Protein AF-A0A9X5RG29-F1 (afdb_monomer)

Sequence (82 aa):
MYALKLITEREGRKVEEVHCLGDMYRLEFYPESENKDIVARVEHTKKDAIPSFDIKRTDHAYITTVTGDTVRVISRGKKACQ

Solvent-accessible surface area (backbone atoms only — not comparable to full-atom values): 5174 Å² total; per-residue (Å²): 140,87,82,89,79,71,72,45,78,51,98,93,39,59,31,52,46,77,44,72,56,72,87,53,31,33,39,36,29,39,39,60,92,74,34,82,54,42,42,31,38,38,36,54,66,72,88,87,84,66,78,64,47,75,38,40,31,83,41,80,46,76,44,60,47,97,89,66,49,77,79,47,77,47,70,70,54,76,77,75,89,126

Nearest PDB structures (foldseek):
  6nny-assembly1_A  TM=3.458E-01  e=5.558E+00  Homo sapiens
  9etf-assembly1_B  TM=2.469E-01  e=2.965E+00  Gallus gallus
  6mpk-assembly1_A  TM=3.270E-01  e=7.397E+00  Homo sapiens

Mean predicted aligned error: 6.6 Å

pLDDT: mean 82.3, std 10.74, range [41.41, 92.06]

Foldseek 3Di:
DDDDFDWDADPNATFRDWDDPPQFKIKTAHDCVRPVFFGIWIDTPDDDDDDIDTATQCDWDFDADPVGHTPDTDHNHDPDDD

Structure (mmCIF, N/CA/C/O backbone):
data_AF-A0A9X5RG29-F1
#
_entry.id   AF-A0A9X5RG29-F1
#
loop_
_atom_site.group_PDB
_atom_site.id
_atom_site.type_symbol
_atom_site.label_atom_id
_atom_site.label_alt_id
_atom_site.label_comp_id
_atom_site.label_asym_id
_atom_site.label_entity_id
_atom_site.label_seq_id
_atom_site.pdbx_PDB_ins_code
_atom_site.Cartn_x
_atom_site.Cartn_y
_atom_site.Cartn_z
_atom_site.occupancy
_atom_site.B_iso_or_equiv
_atom_site.auth_seq_id
_atom_site.auth_comp_id
_atom_site.auth_asym_id
_atom_site.auth_atom_id
_atom_site.pdbx_PDB_model_num
ATOM 1 N N . MET A 1 1 ? -18.615 18.819 5.055 1.00 59.12 1 MET A N 1
ATOM 2 C CA . MET A 1 1 ? -17.846 18.370 3.873 1.00 59.12 1 MET A CA 1
ATOM 3 C C . MET A 1 1 ? -17.944 16.855 3.837 1.00 59.12 1 MET A C 1
ATOM 5 O O . MET A 1 1 ? -17.697 16.247 4.870 1.00 59.12 1 MET A O 1
ATOM 9 N N . TYR A 1 2 ? -18.373 16.264 2.723 1.00 77.25 2 TYR A N 1
ATOM 10 C CA . TYR A 1 2 ? -18.511 14.810 2.592 1.00 77.25 2 TYR A CA 1
ATOM 11 C C . TYR A 1 2 ? -17.518 14.316 1.545 1.00 77.25 2 TYR A C 1
ATOM 13 O O . TYR A 1 2 ? -17.404 14.920 0.482 1.00 77.25 2 TYR A O 1
ATOM 21 N N . ALA A 1 3 ? -16.799 13.241 1.855 1.00 76.25 3 ALA A N 1
ATOM 22 C CA . ALA A 1 3 ? -15.934 12.549 0.912 1.00 76.25 3 ALA A CA 1
ATOM 23 C C . ALA A 1 3 ? -16.556 11.181 0.617 1.00 76.25 3 ALA A C 1
ATOM 25 O O . ALA A 1 3 ? -16.841 10.419 1.540 1.00 76.25 3 ALA A O 1
ATOM 26 N N . LEU A 1 4 ? -16.792 10.888 -0.661 1.00 76.50 4 LEU A N 1
ATOM 27 C CA . LEU A 1 4 ? -17.262 9.582 -1.111 1.00 76.50 4 LEU A CA 1
ATOM 28 C C . LEU A 1 4 ? -16.043 8.731 -1.474 1.00 76.50 4 LEU A C 1
ATOM 30 O O . LEU A 1 4 ? -15.228 9.149 -2.294 1.00 76.50 4 LEU A O 1
ATOM 34 N N . LYS A 1 5 ? -15.932 7.537 -0.886 1.00 79.38 5 LYS A N 1
ATOM 35 C CA . LYS A 1 5 ? -14.921 6.545 -1.263 1.00 79.38 5 LYS A CA 1
ATOM 36 C C . LYS A 1 5 ? -15.615 5.265 -1.710 1.00 79.38 5 LYS A C 1
ATOM 38 O O . LYS A 1 5 ? -16.425 4.715 -0.967 1.00 79.38 5 LYS A O 1
ATOM 43 N N . LEU A 1 6 ? -15.319 4.820 -2.928 1.00 82.94 6 LEU A N 1
ATOM 44 C CA . LEU A 1 6 ? -15.853 3.576 -3.472 1.00 82.94 6 LEU A CA 1
ATOM 45 C C . LEU A 1 6 ? -15.055 2.399 -2.903 1.00 82.94 6 LEU A C 1
ATOM 47 O O . LEU A 1 6 ? -13.830 2.402 -2.962 1.00 82.94 6 LEU A O 1
ATOM 51 N N . ILE A 1 7 ? -15.752 1.406 -2.358 1.00 87.06 7 ILE A N 1
ATOM 52 C CA . ILE A 1 7 ? -15.151 0.147 -1.916 1.00 87.06 7 I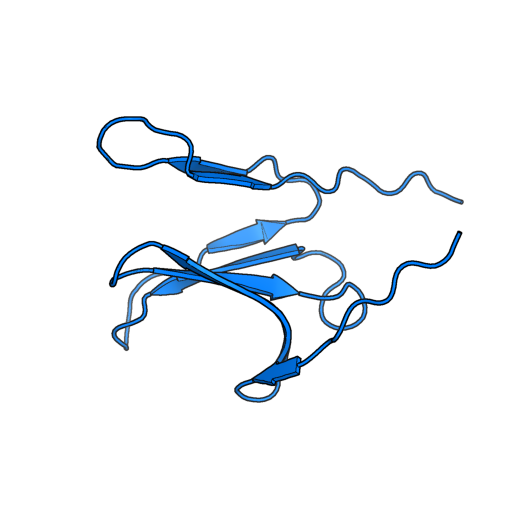LE A CA 1
ATOM 53 C C . ILE A 1 7 ? -15.517 -0.907 -2.954 1.00 87.06 7 ILE A C 1
ATOM 55 O O . ILE A 1 7 ? -16.692 -1.095 -3.263 1.00 87.06 7 ILE A O 1
ATOM 59 N N . THR A 1 8 ? -14.505 -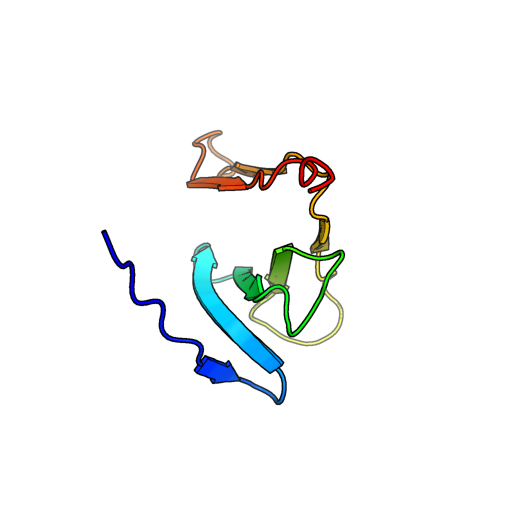1.572 -3.494 1.00 87.56 8 THR A N 1
ATOM 60 C CA . THR A 1 8 ? -14.659 -2.616 -4.513 1.00 87.56 8 THR A CA 1
ATOM 61 C C . THR A 1 8 ? -14.381 -3.981 -3.904 1.00 87.56 8 THR A C 1
ATOM 63 O O . THR A 1 8 ? -13.558 -4.095 -3.000 1.00 87.56 8 THR A O 1
ATOM 66 N N . GLU A 1 9 ? -15.074 -5.019 -4.362 1.00 85.44 9 GLU A N 1
ATOM 67 C CA . GLU A 1 9 ? -14.814 -6.389 -3.921 1.00 85.44 9 GLU A CA 1
ATOM 68 C C . GLU A 1 9 ? -13.899 -7.094 -4.921 1.00 85.44 9 GLU A C 1
ATOM 70 O O . GLU A 1 9 ? -14.122 -7.043 -6.133 1.00 85.44 9 GLU A O 1
ATOM 75 N N . ARG A 1 10 ? -12.854 -7.745 -4.414 1.00 80.19 10 ARG A N 1
ATOM 76 C CA . ARG A 1 10 ? -11.866 -8.451 -5.218 1.00 80.19 10 ARG A CA 1
ATOM 77 C C . ARG A 1 10 ? -11.413 -9.717 -4.515 1.00 80.19 10 ARG A C 1
ATOM 79 O O . ARG A 1 10 ? -10.944 -9.656 -3.386 1.00 80.19 10 ARG A O 1
ATOM 86 N N . GLU A 1 11 ? -11.526 -10.855 -5.198 1.00 80.19 11 GLU A N 1
ATOM 87 C CA . GLU A 1 11 ? -11.094 -12.160 -4.665 1.00 80.19 11 GLU A CA 1
ATOM 88 C C . GLU A 1 11 ? -11.675 -12.447 -3.259 1.00 80.19 11 GLU A C 1
ATOM 90 O O . GLU A 1 11 ? -11.013 -13.027 -2.401 1.00 80.19 11 GLU A O 1
ATOM 95 N N . GLY A 1 12 ? -12.916 -12.004 -3.013 1.00 82.31 12 GLY A N 1
ATOM 96 C CA . GLY A 1 12 ? -13.612 -12.138 -1.728 1.00 82.31 12 GLY A CA 1
ATOM 97 C C . GLY A 1 12 ? -13.187 -11.143 -0.641 1.00 82.31 12 GLY A C 1
ATOM 98 O O . GLY A 1 12 ? -13.594 -11.305 0.504 1.00 82.31 12 GLY A O 1
ATOM 99 N N . ARG A 1 13 ? -12.370 -10.134 -0.974 1.00 83.19 13 ARG A N 1
ATOM 100 C CA . ARG A 1 13 ? -11.916 -9.080 -0.055 1.00 83.19 13 ARG A CA 1
ATOM 101 C C . ARG A 1 13 ? -12.450 -7.720 -0.475 1.00 83.19 13 ARG A C 1
ATOM 103 O O . ARG A 1 13 ? -12.473 -7.397 -1.664 1.00 83.19 13 ARG A O 1
ATOM 110 N N . LYS A 1 14 ? -12.810 -6.878 0.489 1.00 88.44 14 LYS A N 1
ATOM 111 C CA . LYS A 1 14 ? -13.166 -5.475 0.221 1.00 88.44 14 LYS A CA 1
ATOM 112 C C . LYS A 1 14 ? -11.920 -4.606 0.162 1.00 88.44 14 LYS A C 1
ATOM 114 O O . LYS A 1 14 ? -11.151 -4.575 1.113 1.00 88.44 14 LYS A O 1
ATOM 119 N N . VAL A 1 15 ? -11.746 -3.853 -0.916 1.00 89.19 15 VAL A N 1
ATOM 120 C CA . VAL A 1 15 ? -10.568 -3.020 -1.176 1.00 89.19 15 VAL A CA 1
ATOM 121 C C . VAL A 1 15 ? -11.009 -1.587 -1.472 1.00 89.19 15 VAL A C 1
ATOM 123 O O . VAL A 1 15 ? -11.897 -1.345 -2.291 1.00 89.19 15 VAL A O 1
ATOM 126 N N . GLU A 1 16 ? -10.393 -0.627 -0.786 1.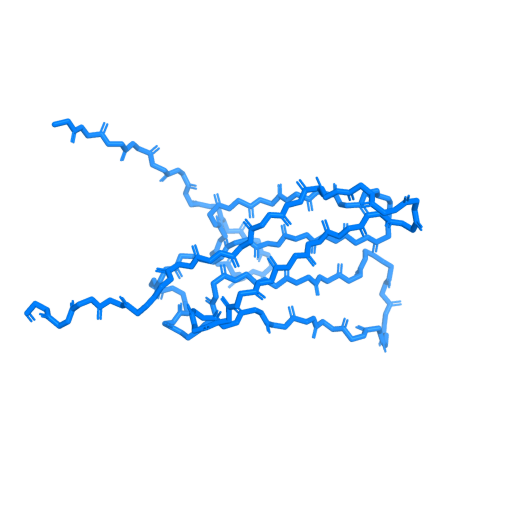00 90.00 16 GLU A N 1
ATOM 127 C CA . GLU A 1 16 ? -10.614 0.806 -0.997 1.00 90.00 16 GLU A CA 1
ATOM 128 C C . GLU A 1 16 ? -9.894 1.327 -2.242 1.00 90.00 16 GLU A C 1
ATOM 130 O O . GLU A 1 16 ? -10.372 2.256 -2.886 1.00 90.00 16 GLU A O 1
ATOM 135 N N . GLU A 1 17 ? -8.702 0.802 -2.527 1.00 89.25 17 GLU A N 1
ATOM 136 C CA . GLU A 1 17 ? -7.844 1.300 -3.598 1.00 89.25 17 GLU A CA 1
ATOM 137 C C . GLU A 1 17 ? -6.774 0.266 -3.966 1.00 89.25 17 GLU A C 1
ATOM 139 O O . GLU A 1 17 ? -6.240 -0.413 -3.088 1.00 89.25 17 GLU A O 1
ATOM 144 N N . VAL A 1 18 ? -6.441 0.163 -5.254 1.00 89.25 18 VAL A N 1
ATOM 145 C CA . VAL A 1 18 ? -5.398 -0.735 -5.768 1.00 89.25 18 VAL A CA 1
ATOM 146 C C . VAL A 1 18 ? -4.415 0.066 -6.612 1.00 89.25 18 VAL A C 1
ATOM 148 O O . VAL A 1 18 ? -4.824 0.791 -7.514 1.00 89.25 18 VAL A O 1
ATOM 151 N N . HIS A 1 19 ? -3.120 -0.113 -6.357 1.00 89.31 19 HIS A N 1
ATOM 152 C CA . HIS A 1 19 ? -2.031 0.456 -7.151 1.00 89.31 19 HIS A CA 1
ATOM 153 C C . HIS A 1 19 ? -1.129 -0.647 -7.688 1.00 89.31 19 HIS A C 1
ATOM 155 O O . HIS A 1 19 ? -0.690 -1.515 -6.935 1.00 89.31 19 HIS A O 1
ATOM 161 N N . CYS A 1 20 ? -0.799 -0.587 -8.974 1.00 87.75 20 CYS A N 1
ATOM 162 C CA . CYS A 1 20 ? 0.262 -1.412 -9.544 1.00 87.75 20 CYS A CA 1
ATOM 163 C C . CYS A 1 20 ? 1.607 -0.706 -9.338 1.00 87.75 20 CYS A C 1
ATOM 165 O O . CYS A 1 20 ? 1.793 0.439 -9.746 1.00 87.75 20 CYS A O 1
ATOM 167 N N . LEU A 1 21 ? 2.539 -1.391 -8.686 1.00 86.94 21 LEU A N 1
ATOM 168 C CA . LEU A 1 21 ? 3.907 -0.943 -8.456 1.00 86.94 21 LEU A CA 1
ATOM 169 C C . LEU A 1 21 ? 4.798 -1.616 -9.505 1.00 86.94 21 LEU A C 1
ATOM 171 O O . LEU A 1 21 ? 5.401 -2.669 -9.272 1.00 86.94 21 LEU A O 1
ATOM 175 N N . GLY A 1 22 ? 4.800 -1.020 -10.699 1.00 83.69 22 GLY A N 1
ATOM 176 C CA . GLY A 1 22 ? 5.311 -1.668 -11.905 1.00 83.69 22 GLY A CA 1
ATOM 177 C C . GLY A 1 22 ? 4.531 -2.946 -12.224 1.00 83.69 22 GLY A C 1
ATOM 178 O O . GLY A 1 22 ? 3.358 -3.075 -11.873 1.00 83.69 22 GLY A O 1
ATOM 179 N N . ASP A 1 23 ? 5.207 -3.909 -12.846 1.00 84.38 23 ASP A N 1
ATOM 180 C CA . ASP A 1 23 ? 4.579 -5.166 -13.277 1.00 84.38 23 ASP A CA 1
ATOM 181 C C . ASP A 1 23 ? 4.671 -6.286 -12.234 1.00 84.38 23 ASP A C 1
ATOM 183 O O . ASP A 1 23 ? 4.081 -7.351 -12.418 1.00 84.38 23 ASP A O 1
ATOM 187 N N . MET A 1 24 ? 5.437 -6.078 -11.157 1.00 84.62 24 MET A N 1
ATOM 188 C CA . MET A 1 24 ? 5.773 -7.120 -10.177 1.00 84.62 24 MET A CA 1
ATOM 189 C C . MET A 1 24 ? 4.918 -7.063 -8.918 1.00 84.62 24 MET A C 1
ATOM 191 O O . MET A 1 24 ? 4.605 -8.106 -8.353 1.00 84.62 24 MET A O 1
ATOM 195 N N . TYR A 1 25 ? 4.536 -5.868 -8.470 1.00 87.31 25 TYR A N 1
ATOM 196 C CA . TYR A 1 25 ? 3.875 -5.704 -7.183 1.00 87.31 25 TYR A CA 1
ATOM 197 C C . TYR A 1 25 ? 2.553 -4.971 -7.314 1.00 87.31 25 TYR A C 1
ATOM 199 O O . TYR A 1 25 ? 2.334 -4.140 -8.194 1.00 87.31 25 TYR A O 1
ATOM 207 N N . ARG A 1 26 ? 1.665 -5.278 -6.382 1.00 89.88 26 ARG A N 1
ATOM 208 C CA . ARG A 1 26 ? 0.332 -4.722 -6.278 1.00 89.88 26 ARG A CA 1
ATOM 209 C C . ARG A 1 26 ? 0.099 -4.309 -4.841 1.00 89.88 26 ARG A C 1
ATOM 211 O O . ARG A 1 26 ? 0.228 -5.123 -3.937 1.00 89.88 26 ARG A O 1
ATOM 218 N N . LEU A 1 27 ? -0.237 -3.048 -4.643 1.00 91.44 27 LEU A N 1
ATOM 219 C CA . LEU A 1 27 ? -0.556 -2.476 -3.348 1.00 91.44 27 LEU A CA 1
ATOM 220 C C . LEU A 1 27 ? -2.071 -2.334 -3.235 1.00 91.44 27 LEU A C 1
ATOM 222 O O . LEU A 1 27 ? -2.685 -1.628 -4.031 1.00 91.44 27 LEU A O 1
ATOM 226 N N . GLU A 1 28 ? -2.664 -2.978 -2.241 1.00 91.81 28 GLU A N 1
ATOM 227 C CA . GLU A 1 28 ? -4.091 -2.894 -1.941 1.00 91.81 28 GLU A CA 1
ATOM 228 C C . GLU A 1 28 ? -4.301 -2.191 -0.608 1.00 91.81 28 GLU A C 1
ATOM 230 O O . GLU A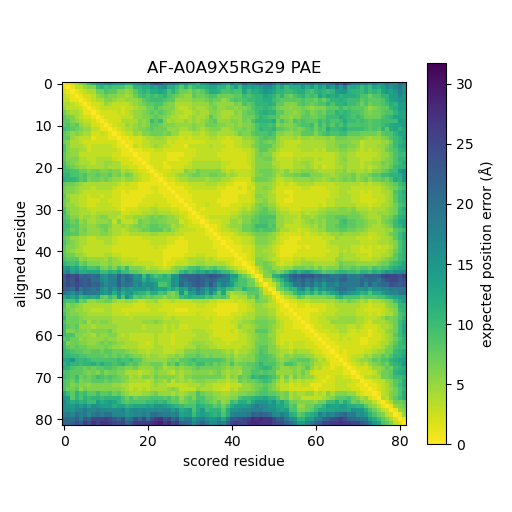 1 28 ? -3.647 -2.528 0.376 1.00 91.81 28 GLU A O 1
ATOM 235 N N . PHE A 1 29 ? -5.223 -1.234 -0.566 1.00 90.62 29 PHE A N 1
ATOM 236 C CA . PHE A 1 29 ? -5.656 -0.578 0.663 1.00 90.62 29 PHE A CA 1
ATOM 237 C C . PHE A 1 29 ? -6.965 -1.183 1.142 1.00 90.62 29 PHE A C 1
ATOM 239 O O . PHE A 1 29 ? -7.938 -1.238 0.389 1.00 90.62 29 PHE A O 1
ATOM 246 N N . TYR A 1 30 ? -7.014 -1.581 2.408 1.00 89.75 30 TYR A N 1
ATOM 247 C CA . TYR A 1 30 ? -8.205 -2.195 2.984 1.00 89.75 30 TYR A CA 1
ATOM 248 C C . TYR A 1 30 ? -9.028 -1.174 3.773 1.00 89.75 30 TYR A C 1
ATOM 250 O O . TYR A 1 30 ? -8.459 -0.325 4.475 1.00 89.75 30 TYR A O 1
ATOM 258 N N . PRO A 1 31 ? -10.369 -1.248 3.690 1.00 88.31 31 PRO A N 1
ATOM 259 C CA . PRO A 1 31 ? -11.219 -0.492 4.579 1.00 88.31 31 PRO A CA 1
ATOM 260 C C . PRO A 1 31 ? -11.112 -1.068 5.983 1.00 88.31 31 PRO A C 1
ATOM 262 O O . PRO A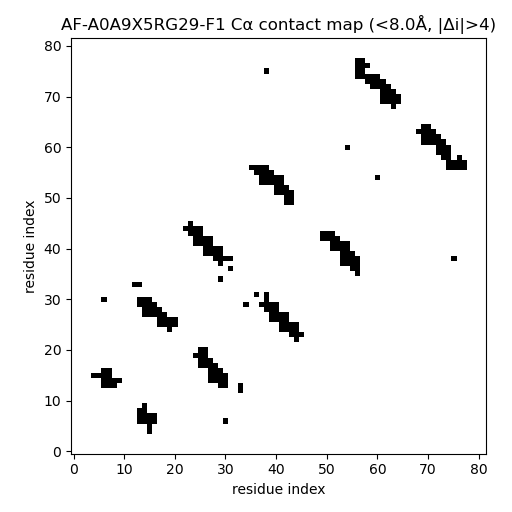 1 31 ? -10.901 -2.261 6.192 1.00 88.31 31 PRO A O 1
ATOM 265 N N . GLU A 1 32 ? -11.314 -0.211 6.973 1.00 84.00 32 GLU A N 1
ATOM 266 C CA . GLU A 1 32 ? -11.243 -0.629 8.372 1.00 84.00 32 GLU A CA 1
ATOM 267 C C . GLU A 1 32 ? -12.293 -1.684 8.746 1.00 84.00 32 GLU A C 1
ATOM 269 O O . GLU A 1 32 ? -12.073 -2.476 9.660 1.00 84.00 32 GLU A O 1
ATOM 274 N N . SER A 1 33 ? -13.425 -1.698 8.040 1.00 84.19 33 SER A N 1
ATOM 275 C CA . SER A 1 33 ? -14.464 -2.716 8.201 1.00 84.19 33 SER A CA 1
ATOM 276 C C . SER A 1 33 ? -14.004 -4.111 7.780 1.00 84.19 33 SER A C 1
ATOM 278 O O . SER A 1 33 ? -14.547 -5.085 8.290 1.00 84.19 33 SER A O 1
ATOM 280 N N . GLU A 1 34 ? -13.019 -4.201 6.885 1.00 84.88 34 GLU A N 1
ATOM 281 C CA . GLU A 1 34 ? -12.421 -5.464 6.454 1.00 84.88 34 GLU A CA 1
ATOM 282 C C . GLU A 1 34 ? -11.311 -5.894 7.414 1.00 84.88 34 GLU A C 1
ATOM 284 O O . GLU A 1 34 ? -11.267 -7.040 7.858 1.00 84.88 34 GLU A O 1
ATOM 289 N N . ASN A 1 35 ? -10.413 -4.964 7.764 1.00 81.00 35 ASN A N 1
ATOM 290 C CA . ASN A 1 35 ? -9.316 -5.235 8.683 1.00 81.00 35 ASN A CA 1
ATOM 291 C C . ASN A 1 35 ? -8.986 -4.019 9.565 1.00 81.00 35 ASN A C 1
ATOM 293 O O . ASN A 1 35 ? -8.667 -2.925 9.091 1.00 81.00 35 ASN A O 1
ATOM 297 N N . LYS A 1 36 ? -9.048 -4.217 10.886 1.00 84.25 36 LYS A N 1
ATOM 298 C CA . LYS A 1 36 ? -8.765 -3.161 11.869 1.00 84.25 36 LYS A CA 1
ATOM 299 C C . LYS A 1 36 ? -7.273 -2.914 12.073 1.00 84.25 36 LYS A C 1
ATOM 301 O O . LYS A 1 36 ? -6.902 -1.810 12.465 1.00 84.25 36 LYS A O 1
ATOM 306 N N . ASP A 1 37 ? -6.422 -3.887 11.787 1.00 86.88 37 ASP A N 1
ATOM 307 C CA . ASP A 1 37 ? -4.997 -3.785 12.094 1.00 86.88 37 ASP A CA 1
ATOM 308 C C . ASP A 1 37 ? -4.156 -3.555 10.845 1.00 86.88 37 ASP A C 1
ATOM 310 O O . ASP A 1 37 ? -3.155 -2.848 10.916 1.00 86.88 37 ASP A O 1
ATOM 314 N N . ILE A 1 38 ? -4.586 -4.074 9.695 1.00 89.69 38 ILE A N 1
ATOM 315 C CA . ILE A 1 38 ? -3.897 -3.943 8.409 1.00 89.69 38 ILE A CA 1
ATOM 316 C C . ILE A 1 38 ? -4.549 -2.825 7.598 1.00 89.69 38 ILE A C 1
ATOM 318 O O . ILE A 1 38 ? -5.757 -2.823 7.377 1.00 89.69 38 ILE A O 1
ATOM 322 N N . VAL A 1 39 ? -3.743 -1.864 7.144 1.00 91.75 39 VAL A N 1
ATOM 323 C CA . VAL A 1 39 ? -4.215 -0.741 6.314 1.00 91.75 39 VAL A CA 1
ATOM 324 C C . VAL A 1 39 ? -3.917 -0.939 4.840 1.00 91.75 39 VAL A C 1
ATOM 326 O O . VAL A 1 39 ? -4.636 -0.403 3.996 1.00 91.75 39 VAL A O 1
ATOM 329 N N . ALA A 1 40 ? -2.870 -1.696 4.530 1.00 92.06 40 ALA A N 1
ATOM 330 C CA . ALA A 1 40 ? -2.520 -2.030 3.169 1.00 92.06 40 ALA A CA 1
ATOM 331 C C . ALA A 1 40 ? -1.746 -3.346 3.106 1.00 92.06 40 ALA A C 1
ATOM 333 O O . ALA A 1 40 ? -1.106 -3.740 4.079 1.00 92.06 40 ALA A O 1
ATOM 334 N N . ARG A 1 41 ? -1.774 -3.992 1.945 1.00 91.19 41 ARG A N 1
ATOM 335 C CA . ARG A 1 41 ? -0.957 -5.165 1.639 1.00 91.19 41 ARG A CA 1
ATOM 336 C C . ARG A 1 41 ? -0.256 -4.977 0.311 1.00 91.19 41 ARG A C 1
ATOM 338 O O . ARG A 1 41 ? -0.862 -4.513 -0.652 1.00 91.19 41 ARG A O 1
ATOM 345 N N . VAL A 1 42 ? 1.009 -5.370 0.264 1.00 90.56 42 VAL A N 1
ATOM 346 C CA . VAL A 1 42 ? 1.755 -5.509 -0.985 1.00 90.56 42 VAL A CA 1
ATOM 347 C C . VAL A 1 42 ? 1.782 -6.984 -1.356 1.00 90.56 42 VAL A C 1
ATOM 349 O O . VAL A 1 42 ? 2.277 -7.802 -0.586 1.00 90.56 42 VAL A O 1
ATOM 352 N N . GLU A 1 43 ? 1.252 -7.323 -2.524 1.00 88.50 43 GLU A N 1
ATOM 353 C CA . GLU A 1 43 ? 1.260 -8.674 -3.087 1.00 88.50 43 GLU A CA 1
ATOM 354 C C . GLU A 1 43 ? 2.058 -8.699 -4.390 1.00 88.50 43 GLU A C 1
ATOM 356 O O . GLU A 1 43 ? 2.059 -7.732 -5.153 1.00 88.50 43 GLU A O 1
ATOM 361 N N . HIS A 1 44 ? 2.722 -9.817 -4.669 1.00 86.00 44 HIS A N 1
ATOM 362 C CA . HIS A 1 44 ? 3.354 -10.032 -5.964 1.00 86.00 44 HIS A CA 1
ATOM 363 C C . HIS A 1 44 ? 2.313 -10.462 -7.009 1.00 86.00 44 HIS A C 1
ATOM 365 O O . HIS A 1 44 ? 1.434 -11.276 -6.729 1.00 86.00 44 HIS A O 1
ATOM 371 N N . THR A 1 45 ? 2.409 -9.935 -8.228 1.00 78.94 45 THR A N 1
ATOM 372 C CA . THR A 1 45 ? 1.425 -10.156 -9.305 1.00 78.94 45 THR A CA 1
ATOM 373 C C . THR A 1 45 ? 1.541 -11.530 -9.967 1.00 78.94 45 THR A C 1
ATOM 375 O O . THR A 1 45 ? 0.557 -12.030 -10.511 1.00 78.94 45 THR A O 1
ATOM 378 N N . LYS A 1 46 ? 2.721 -12.166 -9.923 1.00 77.06 46 LYS A N 1
ATOM 379 C CA . LYS A 1 46 ? 2.957 -13.518 -10.462 1.00 77.06 46 LYS A CA 1
ATOM 380 C C . LYS A 1 46 ? 3.009 -14.531 -9.309 1.00 77.06 46 LYS A C 1
ATOM 382 O O . LYS A 1 46 ? 3.834 -14.395 -8.407 1.00 77.06 46 LYS A O 1
ATOM 387 N N . LYS A 1 47 ? 2.080 -15.487 -9.326 1.00 65.50 47 LYS A N 1
ATOM 388 C CA . LYS A 1 47 ? 1.766 -16.462 -8.265 1.00 65.50 47 LYS A CA 1
ATOM 389 C C . LYS A 1 47 ? 2.929 -17.399 -7.887 1.00 65.50 47 LYS A C 1
ATOM 391 O O . LYS A 1 47 ? 3.639 -17.868 -8.768 1.00 65.50 47 LYS A O 1
ATOM 396 N N . ASP A 1 48 ? 3.108 -17.627 -6.578 1.00 55.53 48 ASP A N 1
ATOM 397 C CA . ASP A 1 48 ? 2.845 -18.902 -5.852 1.00 55.53 48 ASP A CA 1
ATOM 398 C C . ASP A 1 48 ? 3.650 -19.052 -4.544 1.00 55.53 48 ASP A C 1
ATOM 400 O O . ASP A 1 48 ? 3.306 -19.880 -3.706 1.00 55.53 48 ASP A O 1
ATOM 404 N N . ALA A 1 49 ? 4.667 -18.222 -4.292 1.00 56.06 49 ALA A N 1
ATOM 405 C CA . ALA A 1 49 ? 5.441 -18.318 -3.042 1.00 56.06 49 ALA A CA 1
ATOM 406 C C . ALA A 1 49 ? 6.100 -17.006 -2.582 1.00 56.06 49 ALA A C 1
ATOM 408 O O . ALA A 1 49 ? 7.006 -17.025 -1.751 1.00 56.06 49 ALA A O 1
ATOM 409 N N . ILE A 1 50 ? 5.693 -15.861 -3.134 1.00 60.53 50 ILE A N 1
ATOM 410 C CA . ILE A 1 50 ? 6.359 -14.585 -2.848 1.00 60.53 50 ILE A CA 1
ATOM 411 C C . ILE A 1 50 ? 5.642 -13.890 -1.685 1.00 60.53 50 ILE A C 1
ATOM 413 O O . ILE A 1 50 ? 4.411 -13.813 -1.706 1.00 60.53 50 ILE A O 1
ATOM 417 N N . PRO A 1 51 ? 6.379 -13.413 -0.662 1.00 62.34 51 PRO A N 1
ATOM 418 C CA . PRO A 1 51 ? 5.787 -12.868 0.550 1.00 62.34 51 PRO A CA 1
ATOM 419 C C . PRO A 1 51 ? 4.858 -11.696 0.239 1.00 62.34 51 PRO A C 1
ATOM 421 O O . PRO A 1 51 ? 5.244 -10.728 -0.418 1.00 62.34 51 PRO A O 1
ATOM 424 N N . SER A 1 52 ? 3.630 -11.786 0.745 1.00 79.56 52 SER A N 1
ATOM 425 C CA . SER A 1 52 ? 2.765 -10.627 0.903 1.00 79.56 52 SER A CA 1
ATOM 426 C C . SER A 1 52 ? 3.198 -9.858 2.147 1.00 79.56 52 SER A C 1
ATOM 428 O O . SER A 1 52 ? 3.351 -10.457 3.214 1.00 79.56 52 SER A O 1
ATOM 430 N N . PHE A 1 53 ? 3.363 -8.544 2.030 1.00 88.44 53 PHE A N 1
ATOM 431 C CA . PHE A 1 53 ? 3.716 -7.693 3.163 1.00 88.44 53 PHE A CA 1
ATOM 432 C C . PHE A 1 53 ? 2.484 -6.956 3.660 1.00 88.44 53 PHE A C 1
ATOM 434 O O . PHE A 1 53 ? 1.914 -6.138 2.936 1.00 88.44 53 PHE A O 1
ATOM 441 N N . ASP A 1 54 ? 2.102 -7.239 4.901 1.00 91.81 54 ASP A N 1
ATOM 442 C CA . ASP A 1 54 ? 1.042 -6.521 5.594 1.00 91.81 54 ASP A CA 1
ATOM 443 C C . ASP A 1 54 ? 1.601 -5.271 6.258 1.00 91.81 54 ASP A C 1
ATOM 445 O O . ASP A 1 54 ? 2.514 -5.342 7.079 1.00 91.81 54 ASP A O 1
ATOM 449 N N . ILE A 1 55 ? 1.021 -4.128 5.908 1.00 91.88 55 ILE A N 1
ATOM 450 C CA . ILE A 1 55 ? 1.333 -2.835 6.503 1.00 91.88 55 ILE A CA 1
ATOM 451 C C . ILE A 1 55 ? 0.271 -2.573 7.559 1.00 91.88 55 ILE A C 1
ATOM 453 O O . ILE A 1 55 ? -0.914 -2.384 7.247 1.00 91.88 55 ILE A O 1
ATOM 457 N N . LYS A 1 56 ? 0.688 -2.578 8.823 1.00 91.69 56 LYS A N 1
ATOM 458 C CA . LYS A 1 56 ? -0.209 -2.335 9.946 1.00 91.69 56 LYS A CA 1
ATOM 459 C C . LYS A 1 56 ? -0.510 -0.853 10.077 1.00 91.69 56 LYS A C 1
ATOM 461 O O . LYS A 1 56 ? 0.235 0.017 9.637 1.00 91.69 56 LYS A O 1
ATOM 466 N N . ARG A 1 57 ? -1.600 -0.543 10.767 1.00 87.81 57 ARG A N 1
ATOM 467 C CA . ARG A 1 57 ? -2.013 0.831 11.069 1.00 87.81 57 ARG A CA 1
ATOM 468 C C . ARG A 1 57 ? -0.967 1.619 11.858 1.00 87.81 57 ARG A C 1
ATOM 470 O O . ARG A 1 57 ? -0.890 2.837 11.723 1.00 87.81 57 ARG A O 1
ATOM 477 N N . THR A 1 58 ? -0.187 0.925 12.679 1.00 87.88 58 THR A N 1
ATOM 478 C CA . THR A 1 58 ? 0.903 1.499 13.474 1.00 87.88 58 THR A CA 1
ATOM 479 C C . THR A 1 58 ? 2.195 1.686 12.695 1.00 87.88 58 THR A C 1
ATOM 481 O O . THR A 1 58 ? 3.099 2.342 13.207 1.0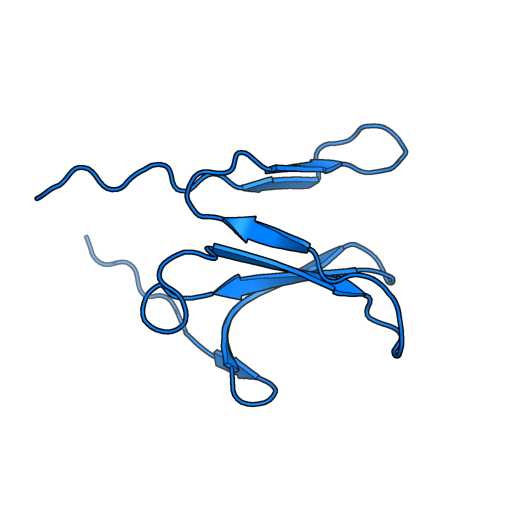0 87.88 58 THR A O 1
ATOM 484 N N . ASP A 1 59 ? 2.299 1.101 11.505 1.00 89.75 59 ASP A N 1
ATOM 485 C CA . ASP A 1 59 ? 3.529 1.125 10.733 1.00 89.75 59 ASP A CA 1
ATOM 486 C C . ASP A 1 59 ? 3.650 2.440 9.965 1.00 89.75 59 ASP A C 1
ATOM 488 O O . ASP A 1 59 ? 2.660 3.069 9.576 1.00 89.75 59 ASP A O 1
ATOM 492 N N . HIS A 1 60 ? 4.897 2.834 9.729 1.00 89.75 60 HIS A N 1
ATOM 493 C CA . HIS A 1 60 ? 5.240 3.871 8.771 1.00 89.75 60 HIS A CA 1
ATOM 494 C C . HIS A 1 60 ? 6.000 3.198 7.633 1.00 89.75 60 HIS A C 1
ATOM 496 O O . HIS A 1 60 ? 7.157 2.814 7.799 1.00 89.75 60 HIS A O 1
ATOM 502 N N . ALA A 1 61 ? 5.334 3.017 6.495 1.00 90.38 61 ALA A N 1
ATOM 503 C CA . ALA A 1 61 ? 5.912 2.331 5.348 1.00 90.38 61 ALA A CA 1
ATOM 504 C C . ALA A 1 61 ? 6.231 3.315 4.220 1.00 90.38 61 ALA A C 1
ATOM 506 O O . ALA A 1 61 ? 5.401 4.147 3.844 1.00 90.38 61 ALA A O 1
ATOM 507 N N . TYR A 1 62 ? 7.429 3.170 3.659 1.00 90.12 62 TYR A N 1
ATOM 508 C CA . TYR A 1 62 ? 7.881 3.866 2.461 1.00 90.12 62 TYR A CA 1
ATOM 509 C C . TYR A 1 62 ? 8.057 2.834 1.357 1.00 90.12 62 TYR A C 1
ATOM 511 O O . TYR A 1 62 ? 8.722 1.818 1.548 1.00 90.12 62 TYR A O 1
ATOM 519 N N . ILE A 1 63 ? 7.452 3.093 0.206 1.00 88.50 63 ILE A N 1
ATOM 520 C CA . ILE A 1 63 ? 7.622 2.272 -0.987 1.00 88.50 63 ILE A CA 1
ATOM 521 C C . ILE A 1 63 ? 8.502 3.074 -1.929 1.00 88.50 63 ILE A C 1
ATOM 523 O O . ILE A 1 63 ? 8.073 4.112 -2.440 1.00 88.50 63 ILE A O 1
ATOM 527 N N . THR A 1 64 ? 9.728 2.602 -2.131 1.00 90.12 64 THR A N 1
ATOM 528 C CA . THR A 1 64 ? 10.724 3.250 -2.982 1.00 90.12 64 THR A CA 1
ATOM 529 C C . THR A 1 64 ? 11.050 2.398 -4.201 1.00 90.12 64 THR A C 1
ATOM 531 O O . THR A 1 64 ? 10.975 1.168 -4.166 1.00 90.12 64 THR A O 1
ATOM 534 N N . THR A 1 65 ? 11.419 3.047 -5.299 1.00 84.25 65 THR A N 1
ATOM 535 C CA . THR A 1 65 ? 12.065 2.372 -6.424 1.00 84.25 65 THR A CA 1
ATOM 536 C C . THR A 1 65 ? 13.489 1.967 -6.038 1.00 84.25 65 THR A C 1
ATOM 538 O O . THR A 1 65 ? 14.065 2.473 -5.072 1.00 84.25 65 THR A O 1
ATOM 541 N N . VAL A 1 66 ? 14.101 1.086 -6.833 1.00 84.75 66 VAL A N 1
ATOM 542 C CA . VAL A 1 66 ? 15.523 0.729 -6.676 1.00 84.75 66 VAL A CA 1
ATOM 543 C C . VAL A 1 66 ? 16.437 1.950 -6.870 1.00 84.75 66 VAL A C 1
ATOM 545 O O . VAL A 1 66 ? 17.510 2.009 -6.280 1.00 84.75 66 VAL A O 1
ATOM 548 N N . THR A 1 67 ? 16.000 2.952 -7.644 1.00 89.44 67 THR A N 1
ATOM 549 C CA . THR A 1 67 ? 16.715 4.226 -7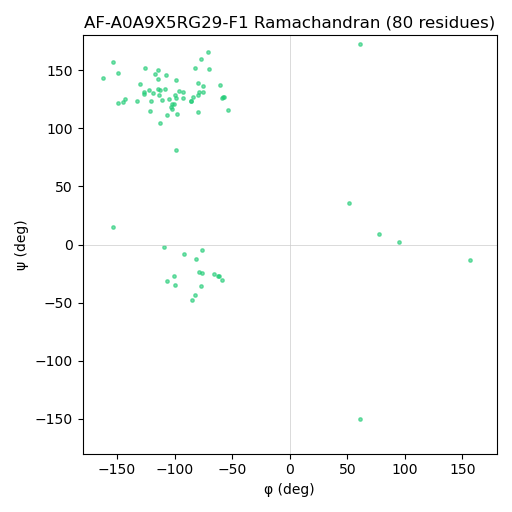.838 1.00 89.44 67 THR A CA 1
ATOM 550 C C . THR A 1 67 ? 16.594 5.186 -6.651 1.00 89.44 67 THR A C 1
ATOM 552 O O . THR A 1 67 ? 17.265 6.213 -6.644 1.00 89.44 67 THR A O 1
ATOM 555 N N . GLY A 1 68 ? 15.797 4.845 -5.631 1.00 83.38 68 GLY A N 1
ATOM 556 C CA . GLY A 1 68 ? 15.639 5.631 -4.404 1.00 83.38 68 GLY A CA 1
ATOM 557 C 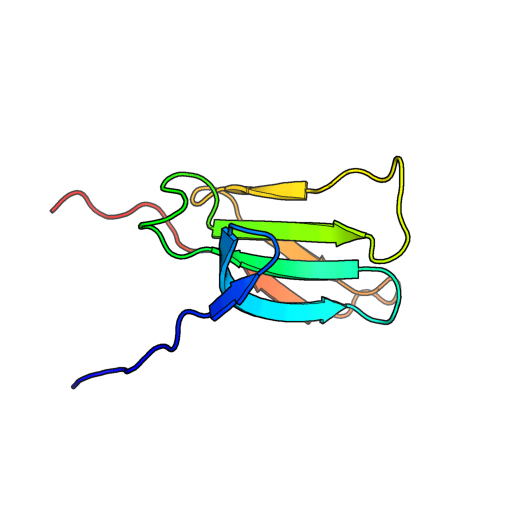C . GLY A 1 68 ? 14.452 6.597 -4.411 1.00 83.38 68 GLY A C 1
ATOM 558 O O . GLY A 1 68 ? 14.231 7.293 -3.421 1.00 83.38 68 GLY A O 1
ATOM 559 N N . ASP A 1 69 ? 13.654 6.624 -5.478 1.00 87.56 69 ASP A N 1
ATOM 560 C CA . ASP A 1 69 ? 12.495 7.510 -5.578 1.00 87.56 69 ASP A CA 1
ATOM 561 C C . ASP A 1 69 ? 11.347 6.986 -4.715 1.00 87.56 69 ASP A C 1
ATOM 563 O O . ASP A 1 69 ? 10.981 5.813 -4.792 1.00 87.56 69 ASP A O 1
ATOM 567 N N . THR A 1 70 ? 10.739 7.849 -3.897 1.00 84.94 70 THR A N 1
ATOM 568 C CA . THR A 1 70 ? 9.578 7.460 -3.083 1.00 84.94 70 THR A CA 1
ATOM 569 C C . THR A 1 70 ? 8.311 7.472 -3.930 1.00 84.94 70 THR A C 1
ATOM 571 O O . THR A 1 70 ? 7.835 8.524 -4.347 1.00 84.94 70 THR A O 1
ATOM 574 N N . 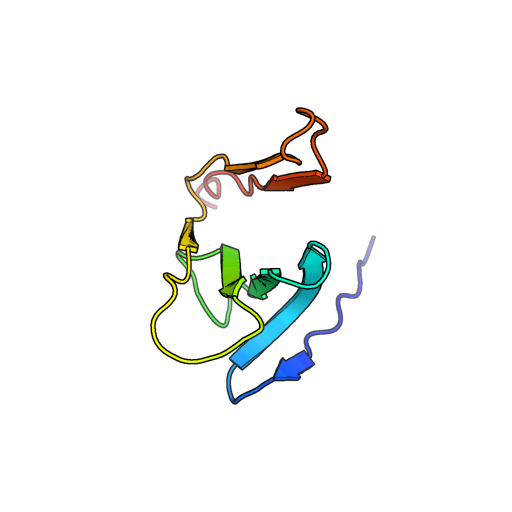VAL A 1 71 ? 7.730 6.293 -4.136 1.00 84.50 71 VAL A N 1
ATOM 575 C CA . VAL A 1 71 ? 6.480 6.100 -4.881 1.00 84.50 71 VAL A CA 1
ATOM 576 C C . VAL A 1 71 ? 5.275 6.370 -3.983 1.00 84.50 71 VAL A C 1
ATOM 578 O O . VAL A 1 71 ? 4.311 7.025 -4.386 1.00 84.50 71 VAL A O 1
ATOM 581 N N . ARG A 1 72 ? 5.315 5.864 -2.744 1.00 85.31 72 ARG A N 1
ATOM 582 C CA . ARG A 1 72 ? 4.228 6.006 -1.769 1.00 85.31 72 ARG A CA 1
ATOM 583 C C . ARG A 1 72 ? 4.751 6.045 -0.341 1.00 85.31 72 ARG A C 1
ATOM 585 O O . ARG A 1 72 ? 5.707 5.357 0.004 1.00 85.31 72 ARG A O 1
ATOM 592 N N . VAL A 1 73 ? 4.035 6.796 0.490 1.00 86.50 73 VAL A N 1
ATOM 593 C CA . VAL A 1 73 ? 4.165 6.784 1.947 1.00 86.50 73 VAL A CA 1
ATOM 594 C C . VAL A 1 73 ? 2.829 6.343 2.524 1.00 86.50 73 VAL A C 1
ATOM 596 O O . VAL A 1 73 ? 1.781 6.860 2.131 1.00 86.50 73 VAL A O 1
ATOM 599 N N . ILE A 1 74 ? 2.861 5.373 3.431 1.00 88.81 74 ILE A N 1
ATOM 600 C CA . ILE A 1 74 ? 1.674 4.834 4.090 1.00 88.81 74 ILE A CA 1
ATOM 601 C C . ILE A 1 74 ? 1.846 5.029 5.589 1.00 88.81 74 ILE A C 1
ATOM 603 O O . ILE A 1 74 ? 2.723 4.439 6.217 1.00 88.81 74 ILE A O 1
ATOM 607 N N . SER A 1 75 ? 0.978 5.866 6.144 1.00 81.56 75 SER A N 1
ATOM 608 C CA . SER A 1 75 ? 0.839 6.097 7.574 1.00 81.56 75 SER A CA 1
ATOM 609 C C . SER A 1 75 ? -0.617 6.455 7.846 1.00 81.56 75 SER A C 1
ATOM 611 O O . SER A 1 75 ? -1.149 7.389 7.245 1.00 81.56 75 SER A O 1
ATOM 613 N N . ARG A 1 76 ? -1.299 5.688 8.705 1.00 77.50 76 ARG A N 1
ATOM 614 C CA . ARG A 1 76 ? -2.656 6.035 9.173 1.00 77.50 76 ARG A CA 1
ATOM 615 C C . ARG A 1 76 ? -2.697 6.472 10.638 1.00 77.50 76 ARG A C 1
ATOM 617 O O . ARG A 1 76 ? -3.760 6.875 11.101 1.00 77.50 76 ARG A O 1
ATOM 624 N N . GLY A 1 77 ? -1.555 6.460 11.331 1.00 70.00 77 GLY A N 1
ATOM 625 C CA . GLY A 1 77 ? -1.453 6.817 12.745 1.00 70.00 77 GLY A CA 1
ATOM 626 C C . GLY A 1 77 ? -2.290 5.914 13.659 1.00 70.00 77 GLY A C 1
ATOM 627 O O . GLY A 1 77 ? -3.088 5.084 13.220 1.00 70.00 77 GLY A O 1
ATOM 628 N N . LYS A 1 78 ? -2.127 6.075 14.976 1.00 68.00 78 LYS A N 1
ATOM 629 C CA . LYS A 1 78 ? -3.089 5.506 15.927 1.00 68.00 78 LYS A CA 1
ATOM 630 C C . LYS A 1 78 ? -4.344 6.368 15.900 1.00 68.00 78 LYS A C 1
ATOM 632 O O . LYS A 1 78 ? -4.243 7.594 15.938 1.00 68.00 78 LYS A O 1
ATOM 637 N N . LYS A 1 79 ? -5.521 5.739 15.883 1.00 65.00 79 LYS A N 1
ATOM 638 C CA . LYS A 1 79 ? -6.744 6.475 16.201 1.00 65.00 79 LYS A CA 1
ATOM 639 C C . LYS A 1 79 ? -6.582 7.044 17.605 1.00 65.00 79 LYS A C 1
ATOM 641 O O . LYS A 1 79 ? -6.272 6.297 18.532 1.00 65.00 79 LYS A O 1
ATOM 646 N N . ALA A 1 80 ? -6.771 8.352 17.751 1.00 57.69 80 ALA A N 1
ATOM 647 C CA . ALA A 1 80 ? -7.066 8.898 19.063 1.00 57.69 80 ALA A CA 1
ATOM 648 C C . ALA A 1 80 ? -8.320 8.165 19.559 1.00 57.69 80 ALA A C 1
ATOM 650 O O . ALA A 1 80 ? -9.294 8.072 18.807 1.00 57.69 80 ALA A O 1
ATOM 651 N N . CYS A 1 81 ? -8.267 7.576 20.756 1.00 49.88 81 CYS A N 1
ATOM 652 C CA . CYS A 1 81 ? -9.475 7.073 21.399 1.00 49.88 81 CYS A CA 1
ATOM 653 C C . CYS A 1 81 ? -10.477 8.233 21.438 1.00 49.88 81 CYS A C 1
ATOM 655 O O . CYS A 1 81 ? -10.175 9.270 22.029 1.00 49.88 81 CYS A O 1
ATOM 657 N N . GLN A 1 82 ? -11.597 8.077 20.735 1.00 41.41 82 GLN A N 1
ATOM 658 C CA . GLN A 1 82 ? -12.793 8.884 20.952 1.00 41.41 82 GLN A CA 1
ATOM 659 C C . GLN A 1 82 ? -13.618 8.224 22.045 1.00 41.41 82 GLN A C 1
ATOM 661 O O . GLN A 1 82 ? -13.690 6.972 22.026 1.00 41.41 82 GLN A O 1
#

Radius of gyration: 13.77 Å; Cα contacts (8 Å, |Δi|>4): 135; chains: 1; bounding box: 35×37×35 Å

Secondary structure (DSSP, 8-state):
-------EEETTEEESEEEEETTTEEEEEPPTTT-SSEEEEEEESS-SSPPPEEEETT--EEEE-TTS-EEEEE---PPP--